Protein AF-A0A7Z8LF33-F1 (afdb_monomer_lite)

Secondary structure (DSSP, 8-state):
--HHHHHHHSTTT-HHHIIIIIS--GGGHHHHHHHTSTTHHHHHHHHHHHHHHHHHHHHHHHHHHHHHHHTTS-SS--HHHHHHHHHHHHHHHHHHHHHHHHHHHHHHHHHHHHHHHHHHHHHHHHHHHHHHHS--

Sequence (136 aa):
GTAIDQMINQVTESAVYGFVVADYVPELSLFGMLSELPFAAITSVIGIVLVIVFFVTSSDSGSLVIDTITAGGKINAPVSQRVFWVIFEGLIAATLLIGGGLVALQAASVSTGLPFALVLLLACYALIKGLMSEPR

Radius of gyration: 20.98 Å; chains: 1; bounding box: 52×27×59 Å

Foldseek 3Di:
DQLVVQCVVPVPPQLLNCCVPNPVPVVCNVLSSLVPDPPSVVVVVVVVVVVVVCVVVVLLVVLQVVQCVVVVNDSDGPPVSSVVSSVVVVVVVVCQCVPPRPVSVVCVCVVVVVVVVVVVVVVVVVVVVVVVPDDD

pLDDT: mean 90.53, std 7.04, range [65.31, 98.0]

Structure (mmCIF, N/CA/C/O backbone):
data_AF-A0A7Z8LF33-F1
#
_entry.id   AF-A0A7Z8LF33-F1
#
loop_
_atom_site.group_PDB
_atom_site.id
_atom_site.type_symbol
_atom_site.label_atom_id
_atom_site.label_alt_id
_atom_site.label_comp_id
_atom_site.label_asym_id
_atom_site.label_entity_id
_atom_site.label_seq_id
_atom_site.pdbx_PDB_ins_code
_atom_site.Cartn_x
_atom_site.Cartn_y
_atom_site.Cartn_z
_atom_site.occupancy
_atom_site.B_iso_or_equiv
_atom_site.auth_seq_id
_atom_site.auth_comp_id
_atom_site.auth_asym_id
_atom_site.auth_atom_id
_atom_site.pdbx_PDB_model_num
ATOM 1 N N . GLY A 1 1 ? 19.394 -5.449 -4.269 1.00 81.19 1 GLY A N 1
ATOM 2 C CA . GLY A 1 1 ? 19.419 -6.870 -4.652 1.00 81.19 1 GLY A CA 1
ATOM 3 C C . GLY A 1 1 ? 19.781 -6.977 -6.112 1.00 81.19 1 GLY A C 1
ATOM 4 O O . GLY A 1 1 ? 20.956 -6.928 -6.409 1.00 81.19 1 GLY A O 1
ATOM 5 N N . THR A 1 2 ? 18.799 -7.015 -7.007 1.00 90.69 2 THR A N 1
ATOM 6 C CA . THR A 1 2 ? 18.990 -7.042 -8.473 1.00 90.69 2 THR A CA 1
ATOM 7 C C . THR A 1 2 ? 18.815 -5.663 -9.111 1.00 90.69 2 THR A C 1
ATOM 9 O O . THR A 1 2 ? 19.704 -5.201 -9.805 1.00 90.69 2 THR A O 1
ATOM 12 N N . ALA A 1 3 ? 17.738 -4.946 -8.774 1.00 89.25 3 ALA A N 1
ATOM 13 C CA . ALA A 1 3 ? 17.473 -3.586 -9.265 1.00 89.25 3 ALA A CA 1
ATOM 14 C C . ALA A 1 3 ? 18.619 -2.596 -8.971 1.00 89.25 3 ALA A C 1
ATOM 16 O O . ALA A 1 3 ? 18.989 -1.784 -9.806 1.00 89.25 3 ALA A O 1
ATOM 17 N N . ILE A 1 4 ? 19.226 -2.698 -7.785 1.00 90.62 4 ILE A N 1
ATOM 18 C CA . ILE A 1 4 ? 20.390 -1.876 -7.411 1.00 90.62 4 ILE A CA 1
ATOM 19 C C . ILE A 1 4 ? 21.624 -2.252 -8.244 1.00 90.62 4 ILE A C 1
ATOM 21 O O . ILE A 1 4 ? 22.387 -1.372 -8.620 1.00 90.62 4 ILE A O 1
ATOM 25 N N . ASP A 1 5 ? 21.820 -3.539 -8.537 1.00 91.38 5 ASP A N 1
ATOM 26 C CA . ASP A 1 5 ? 22.945 -4.004 -9.355 1.00 91.38 5 ASP A CA 1
ATOM 27 C C . ASP A 1 5 ? 22.810 -3.509 -10.805 1.00 91.38 5 ASP A C 1
ATOM 29 O O . ASP A 1 5 ? 23.757 -2.959 -11.359 1.00 91.38 5 ASP A O 1
ATOM 33 N N . GLN A 1 6 ? 21.596 -3.570 -11.362 1.00 90.56 6 GLN A N 1
ATOM 34 C CA . GLN A 1 6 ? 21.243 -2.991 -12.664 1.00 90.56 6 GLN A CA 1
ATOM 35 C C . GLN A 1 6 ? 21.523 -1.483 -12.711 1.00 90.56 6 GLN A C 1
ATOM 37 O O . GLN A 1 6 ? 22.206 -0.998 -13.611 1.00 90.56 6 GLN A O 1
ATOM 42 N N . MET A 1 7 ? 21.095 -0.744 -11.683 1.00 88.31 7 MET A N 1
ATOM 43 C CA . MET A 1 7 ? 21.345 0.696 -11.591 1.00 88.31 7 MET A CA 1
ATOM 44 C C . MET A 1 7 ? 22.826 1.054 -11.433 1.00 88.31 7 MET A C 1
ATOM 46 O O . MET A 1 7 ? 23.219 2.123 -11.875 1.00 88.31 7 MET A O 1
ATOM 50 N N . ILE A 1 8 ? 23.651 0.223 -10.791 1.00 88.50 8 ILE A N 1
ATOM 51 C CA . ILE A 1 8 ? 25.084 0.513 -10.600 1.00 88.50 8 ILE A CA 1
ATOM 52 C C . ILE A 1 8 ? 25.890 0.140 -11.848 1.00 88.50 8 ILE A C 1
ATOM 54 O O . ILE A 1 8 ? 26.784 0.886 -12.245 1.00 88.50 8 ILE A O 1
ATOM 58 N N . ASN A 1 9 ? 25.573 -0.991 -12.477 1.00 86.12 9 ASN A N 1
ATOM 59 C CA . ASN A 1 9 ? 26.331 -1.514 -13.612 1.00 86.12 9 ASN A CA 1
ATOM 60 C C . ASN A 1 9 ? 25.912 -0.885 -14.952 1.00 86.12 9 ASN A C 1
ATOM 62 O O . ASN A 1 9 ? 26.706 -0.884 -15.891 1.00 86.12 9 ASN A O 1
ATOM 66 N N . GLN A 1 10 ? 24.689 -0.350 -15.054 1.00 78.00 10 GLN A N 1
ATOM 67 C CA . GLN A 1 10 ? 24.110 0.212 -16.283 1.00 78.00 10 GLN A CA 1
ATOM 68 C C . GLN A 1 10 ? 23.303 1.490 -15.987 1.00 78.00 10 GLN A C 1
ATOM 70 O O . GLN A 1 10 ? 22.152 1.625 -16.393 1.00 78.00 10 GLN A O 1
ATOM 75 N N . VAL A 1 11 ? 23.909 2.444 -15.268 1.00 67.81 11 VAL A N 1
ATOM 76 C CA . VAL A 1 11 ? 23.237 3.629 -14.682 1.00 67.81 11 VAL A CA 1
ATOM 77 C C . VAL A 1 11 ? 22.281 4.347 -15.641 1.00 67.81 11 VAL A C 1
ATOM 79 O O . VAL A 1 11 ? 21.154 4.634 -15.258 1.00 67.81 11 VAL A O 1
ATOM 82 N N . THR A 1 12 ? 22.703 4.639 -16.872 1.00 68.62 12 THR A N 1
ATOM 83 C CA . THR A 1 12 ? 21.906 5.447 -17.815 1.00 68.62 12 THR A CA 1
ATOM 84 C C . THR A 1 12 ? 21.030 4.609 -18.752 1.00 68.62 12 THR A C 1
ATOM 86 O O . THR A 1 12 ? 20.113 5.149 -19.362 1.00 68.62 12 THR A O 1
ATOM 89 N N . GLU A 1 13 ? 21.305 3.308 -18.887 1.00 79.12 13 GLU A N 1
ATOM 90 C CA . GLU A 1 13 ? 20.572 2.399 -19.787 1.00 79.12 13 GLU A CA 1
ATOM 91 C C . GLU A 1 13 ? 19.547 1.532 -19.048 1.00 79.12 13 GLU A C 1
ATOM 93 O O . GLU A 1 13 ? 18.659 0.960 -19.679 1.00 79.12 13 GLU A O 1
ATOM 98 N N . SER A 1 14 ? 19.633 1.455 -17.717 1.00 85.62 14 SER A N 1
ATOM 99 C CA . SER A 1 14 ? 18.713 0.647 -16.929 1.00 85.62 14 SER A CA 1
ATOM 100 C C . SER A 1 14 ? 17.296 1.220 -16.959 1.00 85.62 14 SER A C 1
ATOM 102 O O . SER A 1 14 ? 17.055 2.384 -16.620 1.00 85.62 14 SER A O 1
ATOM 104 N N . ALA A 1 15 ? 16.325 0.364 -17.272 1.00 88.12 15 ALA A N 1
ATOM 105 C CA . ALA A 1 15 ? 14.908 0.712 -17.242 1.00 88.12 15 ALA A CA 1
ATOM 106 C C . ALA A 1 15 ? 14.456 1.099 -15.823 1.00 88.12 15 ALA A C 1
ATOM 108 O O . ALA A 1 15 ? 13.601 1.967 -15.645 1.00 88.12 15 ALA A O 1
ATOM 109 N N . VAL A 1 16 ? 15.071 0.505 -14.794 1.00 89.81 16 VAL A N 1
ATOM 110 C CA . VAL A 1 16 ? 14.810 0.846 -13.388 1.00 89.81 16 VAL A CA 1
ATOM 111 C C . VAL A 1 16 ? 15.219 2.283 -13.081 1.00 89.81 16 VAL A C 1
ATOM 113 O O . VAL A 1 16 ? 14.489 2.982 -12.380 1.00 89.81 16 VAL A O 1
ATOM 116 N N . TYR A 1 17 ? 16.354 2.749 -13.611 1.00 89.69 17 TYR A N 1
ATOM 117 C CA . TYR A 1 17 ? 16.780 4.138 -13.427 1.00 89.69 17 TYR A CA 1
ATOM 118 C C . TYR A 1 17 ? 15.767 5.110 -14.043 1.00 89.69 17 TYR A C 1
ATOM 120 O O . TYR A 1 17 ? 15.363 6.071 -13.382 1.00 89.69 17 TYR A O 1
ATOM 128 N N . GLY A 1 18 ? 15.300 4.812 -15.260 1.00 89.44 18 GLY A N 1
ATOM 129 C CA . GLY A 1 18 ? 14.243 5.571 -15.929 1.00 89.44 18 GLY A CA 1
ATOM 130 C C . GLY A 1 18 ? 12.990 5.699 -15.062 1.00 89.44 18 GLY A C 1
ATOM 131 O O . GLY A 1 18 ? 12.563 6.803 -14.733 1.00 89.44 18 GLY A O 1
ATOM 132 N N . PHE A 1 19 ? 12.449 4.573 -14.595 1.00 91.50 19 PHE A N 1
ATOM 133 C CA . PHE A 1 19 ? 11.190 4.562 -13.846 1.00 91.50 19 PHE A CA 1
ATOM 134 C C . PHE A 1 19 ? 11.297 5.072 -12.406 1.00 91.50 19 PHE A C 1
ATOM 136 O O . PHE A 1 19 ? 10.341 5.650 -11.901 1.00 91.50 19 PHE A O 1
ATOM 143 N N . VAL A 1 20 ? 12.419 4.879 -11.714 1.00 88.38 20 VAL A N 1
ATOM 144 C CA . VAL A 1 20 ? 12.535 5.253 -10.293 1.00 88.38 20 VAL A CA 1
ATOM 145 C C . VAL A 1 20 ? 13.097 6.660 -10.109 1.00 88.38 20 VAL A C 1
ATOM 147 O O . VAL A 1 20 ? 12.688 7.356 -9.181 1.00 88.38 20 VAL A O 1
ATOM 150 N N . VAL A 1 21 ? 14.046 7.069 -10.954 1.00 87.56 21 VAL A N 1
ATOM 151 C CA . VAL A 1 21 ? 14.843 8.285 -10.734 1.00 87.56 21 VAL A CA 1
ATOM 152 C C . VAL A 1 21 ? 14.528 9.367 -11.756 1.00 87.56 21 VAL A C 1
ATOM 154 O O . VAL A 1 21 ? 14.319 10.509 -11.358 1.00 87.56 21 VAL A O 1
ATOM 157 N N . ALA A 1 22 ? 14.512 9.033 -13.049 1.00 89.50 22 ALA A N 1
ATOM 158 C CA . ALA A 1 22 ? 14.372 10.038 -14.101 1.00 89.50 22 ALA A CA 1
ATOM 159 C C . ALA A 1 22 ? 12.918 10.511 -14.265 1.00 89.50 22 ALA A C 1
ATOM 161 O O . ALA A 1 22 ? 12.632 11.693 -14.083 1.00 89.50 22 ALA A O 1
ATOM 162 N N . ASP A 1 23 ? 12.007 9.582 -14.560 1.00 89.69 23 ASP A N 1
ATOM 163 C CA . ASP A 1 23 ? 10.617 9.881 -14.923 1.00 89.69 23 ASP A CA 1
ATOM 164 C C . ASP A 1 23 ? 9.635 9.698 -13.756 1.00 89.69 23 ASP A C 1
ATOM 166 O O . ASP A 1 23 ? 8.500 10.164 -13.822 1.00 89.69 23 ASP A O 1
ATOM 170 N N . TYR A 1 24 ? 10.070 9.031 -12.681 1.00 88.56 24 TYR A N 1
ATOM 171 C CA . TYR A 1 24 ? 9.276 8.737 -11.482 1.00 88.56 24 TYR A CA 1
ATOM 172 C C . TYR A 1 24 ? 7.904 8.100 -11.797 1.00 88.56 24 TYR A C 1
ATOM 174 O O . TYR A 1 24 ? 6.839 8.643 -11.504 1.00 88.56 24 TYR A O 1
ATOM 182 N N . VAL A 1 25 ? 7.950 6.895 -12.364 1.00 91.12 25 VAL A N 1
ATOM 183 C CA . VAL A 1 25 ? 6.806 6.025 -12.684 1.00 91.12 25 VAL A CA 1
ATOM 184 C C . VAL A 1 25 ? 6.974 4.680 -11.955 1.00 91.12 25 VAL A C 1
ATOM 186 O O . VAL A 1 25 ? 7.233 3.642 -12.576 1.00 91.12 25 VAL A O 1
ATOM 189 N N . PRO A 1 26 ? 6.910 4.670 -10.610 1.00 90.62 26 PRO A N 1
ATOM 190 C CA . PRO A 1 26 ? 7.320 3.522 -9.805 1.00 90.62 26 PRO A CA 1
ATOM 191 C C . PRO A 1 26 ? 6.450 2.269 -10.000 1.00 90.62 26 PRO A C 1
ATOM 193 O O . PRO A 1 26 ? 6.902 1.161 -9.713 1.00 90.62 26 PRO A O 1
ATOM 196 N N . GLU A 1 27 ? 5.232 2.411 -10.524 1.00 90.94 27 GLU A N 1
ATOM 197 C CA . GLU A 1 27 ? 4.357 1.305 -10.921 1.00 90.94 27 GLU A CA 1
ATOM 198 C C . GLU A 1 27 ? 4.953 0.417 -12.031 1.00 90.94 27 GLU A C 1
ATOM 200 O O . GLU A 1 27 ? 4.598 -0.759 -12.126 1.00 90.94 27 GLU A O 1
ATOM 205 N N . LEU A 1 28 ? 5.895 0.934 -12.832 1.00 92.88 28 LEU A N 1
ATOM 206 C CA . LEU A 1 28 ? 6.595 0.173 -13.873 1.00 92.88 28 LEU A CA 1
ATOM 207 C C . LEU A 1 28 ? 7.939 -0.402 -13.408 1.00 92.88 28 LEU A C 1
ATOM 209 O O . LEU A 1 28 ? 8.498 -1.265 -14.084 1.00 92.88 28 LEU A O 1
ATOM 213 N N . SER A 1 29 ? 8.450 0.002 -12.244 1.00 93.12 29 SER A N 1
ATOM 214 C CA . SER A 1 29 ? 9.806 -0.336 -11.783 1.00 93.12 29 SER A CA 1
ATOM 215 C C . SER A 1 29 ? 10.068 -1.832 -11.646 1.00 93.12 29 SER A C 1
ATOM 217 O O . SER A 1 29 ? 11.160 -2.298 -11.968 1.00 93.12 29 SER A O 1
ATOM 219 N N . LEU A 1 30 ? 9.071 -2.608 -11.204 1.00 94.31 30 LEU A N 1
ATOM 220 C CA . LEU A 1 30 ? 9.192 -4.067 -11.139 1.00 94.31 30 LEU A CA 1
ATOM 221 C C . LEU A 1 30 ? 9.411 -4.657 -12.536 1.00 94.31 30 LEU A C 1
ATOM 223 O O . LEU A 1 30 ? 10.281 -5.504 -12.724 1.00 94.31 30 LEU A O 1
ATOM 227 N N . PHE A 1 31 ? 8.634 -4.197 -13.514 1.00 94.62 31 PHE A N 1
ATOM 228 C CA . PHE 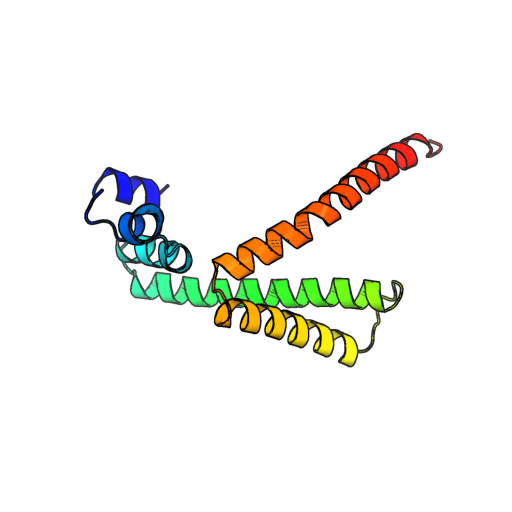A 1 31 ? 8.689 -4.693 -14.885 1.00 94.62 31 PHE A CA 1
ATOM 229 C C . PHE A 1 31 ? 9.939 -4.206 -15.620 1.00 94.62 31 PHE A C 1
ATOM 231 O O . PHE A 1 31 ? 10.519 -4.979 -16.375 1.00 94.62 31 PHE A O 1
ATOM 238 N N . GLY A 1 32 ? 10.411 -2.990 -15.329 1.00 92.81 32 GLY A N 1
ATOM 239 C CA . GLY A 1 32 ? 11.711 -2.499 -15.794 1.00 92.81 32 GLY A CA 1
ATOM 240 C C . GLY A 1 32 ? 12.878 -3.327 -15.257 1.00 92.81 32 GLY A C 1
ATOM 241 O O . GLY A 1 32 ? 13.776 -3.700 -16.001 1.00 92.81 32 GLY A O 1
ATOM 242 N N . MET A 1 33 ? 12.835 -3.720 -13.983 1.00 94.50 33 MET A N 1
ATOM 243 C CA . MET A 1 33 ? 13.854 -4.616 -13.430 1.00 94.50 33 MET A CA 1
ATOM 244 C C . MET A 1 33 ? 13.794 -6.006 -14.087 1.00 94.50 33 MET A C 1
ATOM 246 O O . MET A 1 33 ? 14.829 -6.591 -14.407 1.00 94.50 33 MET A O 1
ATOM 250 N N . LEU A 1 34 ? 12.590 -6.552 -14.294 1.00 94.81 34 LEU A N 1
ATOM 251 C CA . LEU A 1 34 ? 12.407 -7.861 -14.929 1.00 94.81 34 LEU A CA 1
ATOM 252 C C . LEU A 1 34 ? 12.790 -7.864 -16.414 1.00 94.81 34 LEU A C 1
ATOM 254 O O . LEU A 1 34 ? 13.210 -8.911 -16.904 1.00 94.81 34 LEU A O 1
ATOM 258 N N . SER A 1 35 ? 12.675 -6.735 -17.125 1.00 92.31 35 SER A N 1
ATOM 259 C CA . SER A 1 35 ? 12.996 -6.654 -18.557 1.00 92.31 35 SER A CA 1
ATOM 260 C C . SER A 1 35 ? 14.475 -6.866 -18.867 1.00 92.31 35 SER A C 1
ATOM 262 O O . SER A 1 35 ? 14.813 -7.304 -19.962 1.00 92.31 35 SER A O 1
ATOM 264 N N . GLU A 1 36 ? 15.344 -6.603 -17.896 1.00 89.88 36 GLU A N 1
ATOM 265 C CA . GLU A 1 36 ? 16.792 -6.800 -18.001 1.00 89.88 36 GLU A CA 1
ATOM 266 C C . GLU A 1 36 ? 17.240 -8.214 -17.568 1.00 89.88 36 GLU A C 1
ATOM 268 O O . GLU A 1 36 ? 18.428 -8.535 -17.600 1.00 89.88 36 GLU A O 1
ATOM 273 N N . LEU A 1 37 ? 16.307 -9.081 -17.156 1.00 91.69 37 LEU A N 1
ATOM 274 C CA . LEU A 1 37 ? 16.583 -10.463 -16.756 1.00 91.69 37 LEU A CA 1
ATOM 275 C C . LEU A 1 37 ? 16.175 -11.466 -17.851 1.00 91.69 37 LEU A C 1
ATOM 277 O O . LEU A 1 37 ? 15.248 -11.214 -18.628 1.00 91.69 37 LEU A O 1
ATOM 281 N N . PRO A 1 38 ? 16.814 -12.654 -17.912 1.00 92.00 38 PRO A N 1
ATOM 282 C CA . PRO A 1 38 ? 16.365 -13.712 -18.810 1.00 92.00 38 PRO A CA 1
ATOM 283 C C . PRO A 1 38 ? 14.917 -14.111 -18.490 1.00 92.00 38 PRO A C 1
ATOM 285 O O . PRO A 1 38 ? 14.495 -14.111 -17.335 1.00 92.00 38 PRO A O 1
ATOM 288 N N . PHE A 1 39 ? 14.161 -14.483 -19.527 1.00 93.81 39 PHE A N 1
ATOM 289 C CA . PHE A 1 39 ? 12.734 -14.826 -19.433 1.00 93.81 39 PHE A CA 1
ATOM 290 C C . PHE A 1 39 ? 11.810 -13.685 -18.969 1.00 93.81 39 PHE A C 1
ATOM 292 O O . PHE A 1 39 ? 10.713 -13.962 -18.482 1.00 93.81 39 PHE A O 1
ATOM 299 N N . ALA A 1 40 ? 12.202 -12.424 -19.184 1.00 93.44 40 ALA A N 1
ATOM 300 C CA . ALA A 1 40 ? 11.432 -11.219 -18.855 1.00 93.44 40 ALA A CA 1
ATOM 301 C C . ALA A 1 40 ? 9.920 -11.314 -19.129 1.00 93.44 40 ALA A C 1
ATOM 303 O O . ALA A 1 40 ? 9.109 -10.951 -18.281 1.00 93.44 40 ALA A O 1
ATOM 304 N N . ALA A 1 41 ? 9.517 -11.820 -20.300 1.00 93.69 41 ALA A N 1
ATOM 305 C CA . ALA A 1 41 ? 8.102 -11.942 -20.654 1.00 93.69 41 ALA A CA 1
ATOM 306 C C . ALA A 1 41 ? 7.344 -12.905 -19.720 1.00 93.69 41 ALA A C 1
ATOM 308 O O . ALA A 1 41 ? 6.244 -12.596 -19.270 1.00 93.69 41 ALA A O 1
ATOM 309 N N . ILE A 1 42 ? 7.945 -14.051 -19.386 1.00 96.94 42 ILE A N 1
ATOM 310 C CA . ILE A 1 42 ? 7.333 -15.066 -18.517 1.00 96.94 42 ILE A CA 1
ATOM 311 C C . ILE A 1 42 ? 7.241 -14.534 -17.087 1.00 96.94 42 ILE A C 1
ATOM 313 O O . ILE A 1 42 ? 6.180 -14.590 -16.467 1.00 96.94 42 ILE A O 1
ATOM 317 N N . THR A 1 43 ? 8.340 -13.989 -16.565 1.00 96.31 43 THR A N 1
ATOM 318 C CA . THR A 1 43 ? 8.393 -13.458 -15.199 1.00 96.31 43 THR A CA 1
ATOM 319 C C . THR A 1 43 ? 7.485 -12.243 -15.024 1.00 96.31 43 THR A C 1
ATOM 321 O O . THR A 1 43 ? 6.837 -12.128 -13.986 1.00 96.31 43 THR A O 1
ATOM 324 N N . SER A 1 44 ? 7.348 -11.390 -16.044 1.00 96.25 44 SER A N 1
ATOM 325 C CA . SER A 1 44 ? 6.402 -10.264 -16.030 1.00 96.25 44 SER A CA 1
ATOM 326 C C . SER A 1 44 ? 4.951 -10.737 -15.989 1.00 96.25 44 SER A C 1
ATOM 328 O O . SER A 1 44 ? 4.170 -10.232 -15.186 1.00 96.25 44 SER A O 1
ATOM 330 N N . VAL A 1 45 ? 4.584 -11.746 -16.788 1.00 97.06 45 VAL A N 1
ATOM 331 C CA . VAL A 1 45 ? 3.232 -12.330 -16.750 1.00 97.06 45 VAL A CA 1
ATOM 332 C C . VAL A 1 45 ? 2.936 -12.931 -15.376 1.00 97.06 45 VAL A C 1
ATOM 334 O O . VAL A 1 45 ? 1.877 -12.671 -14.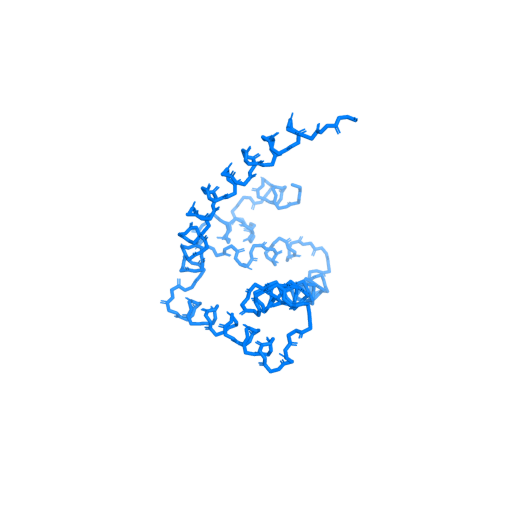809 1.00 97.06 45 VAL A O 1
ATOM 337 N N . ILE A 1 46 ? 3.884 -13.678 -14.803 1.00 97.50 46 ILE A N 1
ATOM 338 C CA . ILE A 1 46 ? 3.755 -14.209 -13.438 1.00 97.50 46 ILE A CA 1
ATOM 339 C C . ILE A 1 46 ? 3.591 -13.063 -12.430 1.00 97.50 46 ILE A C 1
ATOM 341 O O . ILE A 1 46 ? 2.726 -13.138 -11.561 1.00 97.50 46 ILE A O 1
ATOM 345 N N . GLY A 1 47 ? 4.368 -11.986 -12.569 1.00 96.56 47 GLY A N 1
ATOM 346 C CA . GLY A 1 47 ? 4.266 -10.792 -11.732 1.00 96.56 47 GLY A CA 1
ATOM 347 C C . GLY A 1 47 ? 2.870 -10.170 -11.762 1.00 96.56 47 GLY A C 1
ATOM 348 O O . GLY A 1 47 ? 2.297 -9.920 -10.704 1.00 96.56 47 GLY A O 1
ATOM 349 N N . ILE A 1 48 ? 2.281 -9.999 -12.950 1.00 96.81 48 ILE A N 1
ATOM 350 C CA . ILE A 1 48 ? 0.909 -9.487 -13.107 1.00 96.81 48 ILE A CA 1
ATOM 351 C C . ILE A 1 48 ? -0.093 -10.393 -12.383 1.00 96.81 48 ILE A C 1
ATOM 353 O O . ILE A 1 48 ? -0.922 -9.905 -11.616 1.00 96.81 48 ILE A O 1
ATOM 357 N N . VAL A 1 49 ? -0.002 -11.713 -12.583 1.00 98.00 49 VAL A N 1
ATOM 358 C CA . VAL A 1 49 ? -0.897 -12.679 -11.925 1.00 98.00 49 VAL A CA 1
ATOM 359 C C . VAL A 1 49 ? -0.777 -12.591 -10.403 1.00 98.00 49 VAL A C 1
ATOM 361 O O . VAL A 1 49 ? -1.793 -12.548 -9.712 1.00 98.00 49 VAL A O 1
ATOM 364 N N . LEU A 1 50 ? 0.444 -12.514 -9.870 1.00 97.44 50 LEU A N 1
ATOM 365 C CA . LEU A 1 50 ? 0.671 -12.404 -8.429 1.00 97.44 50 LEU A CA 1
ATOM 366 C C . LEU A 1 50 ? 0.116 -11.100 -7.855 1.00 97.44 50 LEU A C 1
ATOM 368 O O . LEU A 1 50 ? -0.541 -11.139 -6.817 1.00 97.44 50 LEU A O 1
ATOM 372 N N . VAL A 1 51 ? 0.324 -9.965 -8.531 1.00 96.06 51 VAL A N 1
ATOM 373 C CA . VAL A 1 51 ? -0.244 -8.673 -8.114 1.00 96.06 51 VAL A CA 1
ATOM 374 C C . VAL A 1 51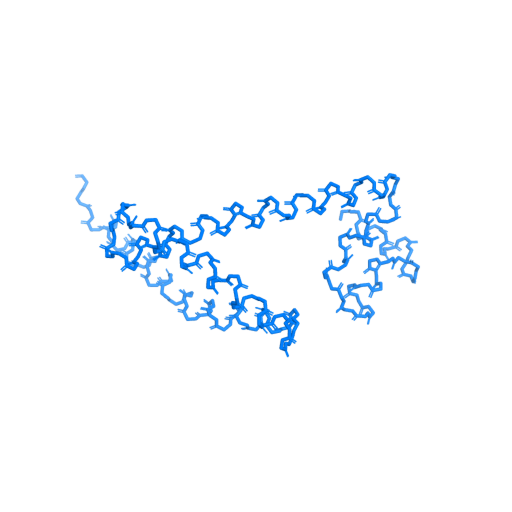 ? -1.769 -8.759 -8.032 1.00 96.06 51 VAL A C 1
ATOM 376 O O . VAL A 1 51 ? -2.343 -8.333 -7.032 1.00 96.06 51 VAL A O 1
ATOM 379 N N . ILE A 1 52 ? -2.423 -9.374 -9.023 1.00 96.19 52 ILE A N 1
ATOM 380 C CA . ILE A 1 52 ? -3.880 -9.568 -9.023 1.00 96.19 52 ILE A CA 1
ATOM 381 C C . ILE A 1 52 ? -4.320 -10.450 -7.849 1.00 96.19 52 ILE A C 1
ATOM 383 O O . ILE A 1 52 ? -5.244 -10.086 -7.124 1.00 96.19 52 ILE A O 1
ATOM 387 N N . VAL A 1 53 ? -3.664 -11.592 -7.626 1.00 97.00 53 VAL A N 1
ATOM 388 C CA . VAL A 1 53 ? -4.026 -12.520 -6.540 1.00 97.00 53 VAL A CA 1
ATOM 389 C C . VAL A 1 53 ? -3.864 -11.865 -5.169 1.00 97.00 53 VAL A C 1
ATOM 391 O O . VAL A 1 53 ? -4.766 -11.965 -4.333 1.00 97.00 53 VAL A O 1
ATOM 394 N N . PHE A 1 54 ? -2.751 -11.165 -4.936 1.00 95.81 54 PHE A N 1
ATOM 395 C CA . PHE A 1 54 ? -2.533 -10.438 -3.686 1.00 95.81 54 PHE A CA 1
ATOM 396 C C . PHE A 1 54 ? -3.551 -9.319 -3.498 1.00 95.81 54 PHE A C 1
ATOM 398 O O . PHE A 1 54 ? -4.077 -9.165 -2.397 1.00 95.81 54 PHE A O 1
ATOM 405 N N . PHE A 1 55 ? -3.872 -8.580 -4.560 1.00 92.81 55 PHE A N 1
ATOM 406 C CA . PHE A 1 55 ? -4.876 -7.525 -4.507 1.00 92.81 55 PHE A CA 1
ATOM 407 C C . PHE A 1 55 ? -6.259 -8.075 -4.134 1.00 92.81 55 PHE A C 1
ATOM 409 O O . PHE A 1 55 ? -6.871 -7.589 -3.185 1.00 92.81 55 PHE A O 1
ATOM 416 N N . VAL A 1 56 ? -6.722 -9.129 -4.816 1.00 92.75 56 VAL A N 1
ATOM 417 C CA . VAL A 1 56 ? -8.032 -9.751 -4.556 1.00 92.75 56 VAL A CA 1
ATOM 418 C C . VAL A 1 56 ? -8.104 -10.316 -3.139 1.00 92.75 56 VAL A C 1
ATOM 420 O O . VAL A 1 56 ? -9.060 -10.047 -2.420 1.00 92.75 56 VAL A O 1
ATOM 423 N N . THR A 1 57 ? -7.079 -11.049 -2.704 1.00 94.94 57 THR A N 1
ATOM 424 C CA . THR A 1 57 ? -7.056 -11.665 -1.365 1.00 94.94 57 THR A CA 1
ATOM 425 C C . THR A 1 57 ? -7.006 -10.610 -0.252 1.00 94.94 57 THR A C 1
ATOM 427 O O . THR A 1 57 ? -7.661 -10.753 0.784 1.00 94.94 57 THR A O 1
ATOM 430 N N . SER A 1 58 ? -6.247 -9.531 -0.470 1.00 93.81 58 SER A N 1
ATOM 431 C CA . SER A 1 58 ? -6.152 -8.402 0.459 1.00 93.81 58 SER A CA 1
ATOM 432 C C . SER A 1 58 ? -7.478 -7.644 0.566 1.00 93.81 58 SER A C 1
ATOM 434 O O . SER A 1 58 ? -7.959 -7.415 1.673 1.00 93.81 58 SER A O 1
ATOM 436 N N . SER A 1 59 ? -8.112 -7.321 -0.568 1.00 91.69 59 SER A N 1
ATOM 437 C CA . SER A 1 59 ? -9.413 -6.635 -0.597 1.00 91.69 59 SER A CA 1
ATOM 438 C C . SER A 1 59 ? -10.520 -7.480 0.040 1.00 91.69 59 SER A C 1
ATOM 440 O O . SER A 1 59 ? -11.341 -6.966 0.801 1.00 91.69 59 SER A O 1
ATOM 442 N N . ASP A 1 60 ? -10.503 -8.796 -0.179 1.00 89.88 60 ASP A N 1
ATOM 443 C CA . ASP A 1 60 ? -11.455 -9.705 0.457 1.00 89.88 60 ASP A CA 1
ATOM 444 C C . ASP A 1 60 ? -11.334 -9.688 1.990 1.00 89.88 60 ASP A C 1
ATOM 446 O O . ASP A 1 60 ? -12.328 -9.560 2.706 1.00 89.88 60 ASP A O 1
ATOM 450 N N . SER A 1 61 ? -10.101 -9.729 2.498 1.00 91.94 61 SER A N 1
ATOM 451 C CA . SER A 1 61 ? -9.828 -9.665 3.938 1.00 91.94 61 SER A CA 1
ATOM 452 C C . SER A 1 61 ? -10.154 -8.288 4.533 1.00 91.94 61 SER A C 1
ATOM 454 O O . SER A 1 61 ? -10.673 -8.205 5.645 1.00 91.94 61 SER A O 1
ATOM 456 N N . GLY A 1 62 ? -9.871 -7.205 3.800 1.00 89.88 62 GLY A N 1
ATOM 457 C CA . GLY A 1 62 ? -10.140 -5.829 4.225 1.00 89.88 62 GLY A CA 1
ATOM 458 C C . GLY A 1 62 ? -11.634 -5.544 4.357 1.00 89.88 62 GLY A C 1
ATOM 459 O O . GLY A 1 62 ? -12.096 -5.134 5.425 1.00 89.88 62 GLY A O 1
ATOM 460 N N . SER A 1 63 ? -12.401 -5.864 3.316 1.00 88.88 63 SER A N 1
ATOM 461 C CA . SER A 1 63 ? -13.854 -5.676 3.309 1.00 88.88 63 SER A CA 1
ATOM 462 C C . SER A 1 63 ? -14.557 -6.457 4.425 1.00 88.88 63 SER A C 1
ATOM 464 O O . SER A 1 63 ? -15.498 -5.943 5.025 1.00 88.88 63 SER A O 1
ATOM 466 N N . LEU A 1 64 ? -14.067 -7.653 4.782 1.00 88.00 64 LEU A N 1
ATOM 467 C CA . LEU A 1 64 ? -14.579 -8.439 5.911 1.00 88.00 64 LEU A CA 1
ATOM 468 C C . LEU A 1 64 ? -14.401 -7.721 7.261 1.00 88.00 64 LEU A C 1
ATOM 470 O O . LEU A 1 64 ? -15.289 -7.767 8.118 1.00 88.00 64 LEU A O 1
ATOM 474 N N . VAL A 1 65 ? -13.264 -7.050 7.467 1.00 89.31 65 VAL A N 1
ATOM 475 C CA . VAL A 1 65 ? -13.004 -6.283 8.696 1.00 89.31 65 VAL A CA 1
ATOM 476 C C . VAL A 1 65 ? -13.947 -5.084 8.781 1.00 89.31 65 VAL A C 1
ATOM 478 O O . VAL A 1 65 ? -14.554 -4.859 9.831 1.00 89.31 65 VAL A O 1
ATOM 481 N N . ILE A 1 66 ? -14.124 -4.346 7.681 1.00 89.31 66 ILE A N 1
ATOM 482 C CA . ILE A 1 66 ? -15.038 -3.195 7.635 1.00 89.31 66 ILE A CA 1
ATOM 483 C C . ILE A 1 66 ? -16.483 -3.643 7.863 1.00 89.31 66 ILE A C 1
ATOM 485 O O . ILE A 1 66 ? -17.206 -3.031 8.653 1.00 89.31 66 ILE A O 1
ATOM 489 N N . ASP A 1 67 ? -16.894 -4.741 7.234 1.00 87.75 67 ASP A N 1
ATOM 490 C CA . ASP A 1 67 ? -18.212 -5.348 7.402 1.00 87.75 67 ASP A CA 1
ATOM 491 C C . ASP A 1 67 ? -18.477 -5.711 8.872 1.00 87.75 67 ASP A C 1
ATOM 493 O O . ASP A 1 67 ? -19.478 -5.300 9.459 1.00 87.75 67 ASP A O 1
ATOM 497 N N . THR A 1 68 ? -17.509 -6.357 9.525 1.00 86.94 68 THR A N 1
ATOM 498 C CA . THR A 1 68 ? -17.607 -6.729 10.944 1.00 86.94 68 THR A CA 1
ATOM 499 C C . THR A 1 68 ? -17.721 -5.504 11.857 1.00 86.94 68 THR A C 1
ATOM 501 O O . THR A 1 68 ? -18.556 -5.486 12.764 1.00 86.94 68 THR A O 1
ATOM 504 N N . ILE A 1 69 ? -16.918 -4.456 11.629 1.00 89.00 69 ILE A N 1
ATOM 505 C CA . ILE A 1 69 ? -16.967 -3.215 12.423 1.00 89.00 69 ILE A CA 1
ATOM 506 C C . ILE A 1 69 ? -18.318 -2.512 12.234 1.00 89.00 69 ILE A C 1
ATOM 508 O O . ILE A 1 69 ? -18.952 -2.100 13.207 1.00 89.00 69 ILE A O 1
ATOM 512 N N . THR A 1 70 ? -18.791 -2.415 10.991 1.00 87.12 70 THR A N 1
ATOM 513 C CA . THR A 1 70 ? -20.035 -1.711 10.640 1.00 87.12 70 THR A CA 1
ATOM 514 C C . THR A 1 70 ? -21.295 -2.484 11.036 1.00 87.12 70 THR A C 1
ATOM 516 O O . THR A 1 70 ? -22.327 -1.872 11.306 1.00 87.12 70 THR A O 1
ATOM 519 N N . ALA A 1 71 ? -21.206 -3.807 11.191 1.00 84.88 71 ALA A N 1
ATOM 520 C CA . ALA A 1 71 ? -22.254 -4.656 11.759 1.00 84.88 71 ALA A CA 1
ATOM 521 C C . ALA A 1 71 ? -22.266 -4.700 13.306 1.00 84.88 71 ALA A C 1
ATOM 523 O O . ALA A 1 71 ? -23.007 -5.493 13.899 1.00 84.88 71 ALA A O 1
ATOM 524 N N . GLY A 1 72 ? -21.454 -3.872 13.978 1.00 82.88 72 GLY A N 1
ATOM 525 C CA . GLY A 1 72 ? -21.375 -3.809 15.441 1.00 82.88 72 GLY A CA 1
ATOM 526 C C . GLY A 1 72 ? -20.627 -4.986 16.074 1.00 82.88 72 GLY A C 1
ATOM 527 O O . GLY A 1 72 ? -20.959 -5.399 17.182 1.00 82.88 72 GLY A O 1
ATOM 528 N N . GLY A 1 73 ? -19.655 -5.562 15.362 1.00 76.94 73 GLY A N 1
ATOM 529 C CA . GLY A 1 73 ? -18.848 -6.697 15.82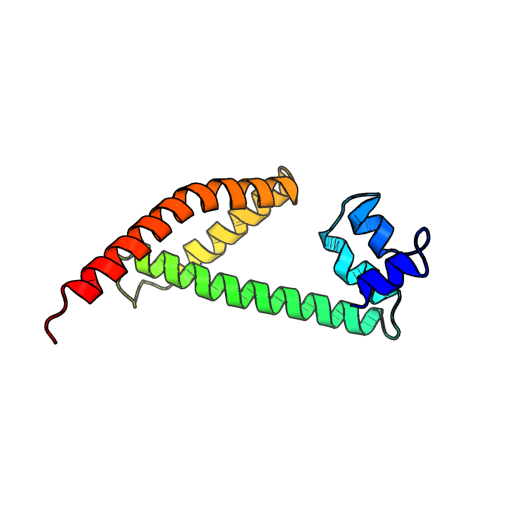0 1.00 76.94 73 GLY A CA 1
ATOM 530 C C . GLY A 1 73 ? -19.461 -8.070 15.532 1.00 76.94 73 GLY A C 1
ATOM 531 O O . GLY A 1 73 ? -18.939 -9.087 15.988 1.00 76.94 73 GLY A O 1
ATOM 532 N N . LYS A 1 74 ? -20.570 -8.134 14.786 1.00 75.56 74 LYS A N 1
ATOM 533 C CA . LYS A 1 74 ? -21.183 -9.405 14.382 1.00 75.56 74 LYS A CA 1
ATOM 534 C C . LYS A 1 74 ? -20.390 -10.020 13.232 1.00 75.56 74 LYS A C 1
ATOM 536 O O . LYS A 1 74 ? -20.311 -9.442 12.158 1.00 75.56 74 LYS A O 1
ATOM 541 N N . ILE A 1 75 ? -19.866 -11.223 13.459 1.00 65.31 75 ILE A N 1
ATOM 542 C CA . ILE A 1 75 ? -19.033 -11.957 12.489 1.00 65.31 75 ILE A CA 1
ATOM 543 C C . ILE A 1 75 ? -19.849 -12.432 11.269 1.00 65.31 75 ILE A C 1
ATOM 545 O O . ILE A 1 75 ? -19.319 -12.543 10.172 1.00 65.31 75 ILE A O 1
ATOM 549 N N . ASN A 1 76 ? -21.154 -12.669 11.440 1.00 67.50 76 ASN A N 1
ATOM 550 C CA . ASN A 1 76 ? -22.072 -13.021 10.352 1.00 67.50 76 ASN A CA 1
ATOM 551 C C . ASN A 1 76 ? -22.880 -11.795 9.918 1.00 67.50 76 ASN A C 1
ATOM 553 O O . ASN A 1 76 ? -24.074 -11.684 10.210 1.00 67.50 76 ASN A O 1
ATOM 557 N N . ALA A 1 77 ? -22.212 -10.854 9.261 1.00 66.69 77 ALA A N 1
ATOM 558 C CA . ALA A 1 77 ? -22.872 -9.769 8.556 1.00 66.69 77 ALA A CA 1
ATOM 559 C C . ALA A 1 77 ? -23.427 -10.263 7.197 1.00 66.69 77 ALA A C 1
ATOM 561 O O . ALA A 1 77 ? -22.954 -11.265 6.647 1.00 66.69 77 ALA A O 1
ATOM 562 N N . PRO A 1 78 ? -24.508 -9.653 6.678 1.00 76.00 78 PRO A N 1
ATOM 563 C CA . PRO A 1 78 ? -25.151 -10.110 5.452 1.00 76.00 78 PRO A CA 1
ATOM 564 C C . PRO A 1 78 ? -24.226 -9.951 4.238 1.00 76.00 78 PRO A C 1
ATOM 566 O O . PRO A 1 78 ? -23.601 -8.913 4.051 1.00 76.00 78 PRO A O 1
ATOM 569 N N . VAL A 1 79 ? -24.211 -10.952 3.349 1.00 79.56 79 VAL A N 1
ATOM 570 C CA . VAL A 1 79 ? -23.354 -10.988 2.141 1.00 79.56 79 VAL A CA 1
ATOM 571 C C . VAL A 1 79 ? -23.488 -9.721 1.281 1.00 79.56 79 VAL A C 1
ATOM 573 O O . VAL A 1 79 ? -22.516 -9.278 0.674 1.00 79.56 79 VAL A O 1
ATOM 576 N N . SER A 1 80 ? -24.668 -9.095 1.259 1.00 84.25 80 SER A N 1
ATOM 577 C CA . SER A 1 80 ? -24.904 -7.832 0.552 1.00 84.25 80 SER A CA 1
ATOM 578 C C . SER A 1 80 ? -24.065 -6.664 1.083 1.00 84.25 80 SER A C 1
ATOM 580 O O . SER A 1 80 ? -23.641 -5.823 0.295 1.00 84.25 80 SER A O 1
ATOM 582 N N . GLN A 1 81 ? -23.805 -6.611 2.391 1.00 83.75 81 GLN A N 1
ATOM 583 C CA . GLN A 1 81 ? -22.997 -5.566 3.025 1.00 83.75 81 GLN A CA 1
ATOM 584 C C . GLN A 1 81 ? -21.512 -5.740 2.690 1.00 83.75 81 GLN A C 1
ATOM 586 O O . GLN A 1 81 ? -20.848 -4.775 2.317 1.00 83.75 81 GLN A O 1
ATOM 591 N N . ARG A 1 82 ? -21.014 -6.980 2.686 1.00 81.75 82 ARG A N 1
ATOM 592 C CA . ARG A 1 82 ? -19.661 -7.295 2.206 1.00 81.75 82 ARG A CA 1
ATOM 593 C C . ARG A 1 82 ? -19.453 -6.903 0.744 1.00 81.75 82 ARG A C 1
ATOM 595 O O . ARG A 1 82 ? -18.469 -6.247 0.420 1.00 81.75 82 ARG A O 1
ATOM 602 N N . VAL A 1 83 ? -20.388 -7.264 -0.139 1.00 87.12 83 VAL A N 1
ATOM 603 C CA . VAL A 1 83 ? -20.312 -6.902 -1.568 1.00 87.12 83 VAL A CA 1
ATOM 604 C C . VAL A 1 83 ? -20.316 -5.384 -1.751 1.00 87.12 83 VAL A C 1
ATOM 606 O O . VAL A 1 83 ? -19.566 -4.869 -2.579 1.00 87.12 83 VAL A O 1
ATOM 609 N N . PHE A 1 84 ? -21.110 -4.662 -0.955 1.00 90.31 84 PHE A N 1
ATOM 610 C CA . PHE A 1 84 ? -21.096 -3.202 -0.948 1.00 90.31 84 PHE A CA 1
ATOM 611 C C . PHE A 1 84 ? -19.699 -2.648 -0.628 1.00 90.31 84 PHE A C 1
ATOM 613 O O . PHE A 1 84 ? -19.204 -1.818 -1.390 1.00 90.31 84 PHE A O 1
ATOM 620 N N . TRP A 1 85 ? -19.036 -3.136 0.427 1.00 89.88 85 TRP A N 1
ATOM 621 C CA . TRP A 1 85 ? -17.707 -2.652 0.817 1.00 89.88 85 TRP A CA 1
ATOM 622 C C . TRP A 1 85 ? -16.621 -2.969 -0.216 1.00 89.88 85 TRP A C 1
ATOM 624 O O . TRP A 1 85 ? -15.878 -2.063 -0.586 1.00 89.88 85 TRP A O 1
ATOM 634 N N . VAL A 1 86 ? -16.592 -4.187 -0.772 1.00 89.56 86 VAL A N 1
ATOM 635 C CA . VAL A 1 86 ? -15.634 -4.558 -1.838 1.00 89.56 86 VAL A CA 1
ATOM 636 C C . VAL A 1 86 ? -15.761 -3.632 -3.053 1.00 89.56 86 VAL A C 1
ATOM 638 O O . VAL A 1 86 ? -14.765 -3.132 -3.577 1.00 89.56 86 VAL A O 1
ATOM 641 N N . ILE A 1 87 ? -16.991 -3.376 -3.510 1.00 92.12 87 ILE A N 1
ATOM 642 C CA . ILE A 1 87 ? -17.229 -2.515 -4.676 1.00 92.12 87 ILE A CA 1
ATOM 643 C C . ILE A 1 87 ? -16.868 -1.064 -4.353 1.00 92.12 87 ILE A C 1
ATOM 645 O O . ILE A 1 87 ? -16.264 -0.381 -5.179 1.00 92.12 87 ILE A O 1
ATOM 649 N N . PHE A 1 88 ? -17.230 -0.584 -3.166 1.00 93.25 88 PHE A N 1
ATOM 650 C CA . PHE A 1 88 ? -17.002 0.801 -2.776 1.00 93.25 88 PHE A CA 1
ATOM 651 C C . PHE A 1 88 ? -15.510 1.123 -2.617 1.00 93.25 88 PHE A C 1
ATOM 653 O O . PHE A 1 88 ? -15.053 2.146 -3.126 1.00 93.25 88 PHE A O 1
ATOM 660 N N . GLU A 1 89 ? -14.729 0.229 -2.004 1.00 92.25 89 GLU A N 1
ATOM 661 C CA . GLU A 1 89 ? -13.266 0.339 -1.935 1.00 92.25 89 GLU A CA 1
ATOM 662 C C . GLU A 1 89 ? -12.639 0.397 -3.337 1.00 92.25 89 GLU A C 1
ATOM 664 O O . GLU A 1 89 ? -11.826 1.280 -3.624 1.00 92.25 89 GLU A O 1
ATOM 669 N N . GLY A 1 90 ? -13.073 -0.489 -4.243 1.00 92.12 90 GLY A N 1
ATOM 670 C CA . GLY A 1 90 ? -12.625 -0.493 -5.637 1.00 92.12 90 GLY A CA 1
ATOM 671 C C . GLY A 1 90 ? -12.988 0.791 -6.392 1.00 92.12 90 GLY A C 1
ATOM 672 O O . GLY A 1 90 ? -12.168 1.318 -7.142 1.00 92.12 90 GLY A O 1
ATOM 673 N N . LEU A 1 91 ? -14.185 1.339 -6.164 1.00 95.56 91 LEU A N 1
ATOM 674 C CA . LEU A 1 91 ? -14.626 2.609 -6.751 1.00 95.56 91 LEU A CA 1
ATOM 675 C C . LEU A 1 91 ? -13.799 3.795 -6.248 1.00 95.56 91 LEU A C 1
ATOM 677 O O . LEU A 1 91 ? -13.417 4.654 -7.044 1.00 95.56 91 LEU A O 1
ATOM 681 N N . ILE A 1 92 ? -13.483 3.846 -4.953 1.00 94.12 92 ILE A N 1
ATOM 682 C CA . ILE A 1 92 ? -12.609 4.890 -4.403 1.00 94.12 92 ILE A CA 1
ATOM 683 C C . ILE A 1 92 ? -11.218 4.790 -5.035 1.00 94.12 92 ILE A C 1
ATOM 685 O O . ILE A 1 92 ? -10.688 5.791 -5.512 1.00 94.12 92 ILE A O 1
ATOM 689 N N . ALA A 1 93 ? -10.645 3.587 -5.115 1.00 92.94 93 ALA A N 1
ATOM 690 C CA . ALA A 1 93 ? -9.345 3.387 -5.749 1.00 92.94 93 ALA A CA 1
ATOM 691 C C . ALA A 1 93 ? -9.353 3.817 -7.228 1.00 92.94 93 ALA A C 1
ATOM 693 O O . ALA A 1 93 ? -8.466 4.551 -7.663 1.00 92.94 93 ALA A O 1
ATOM 694 N N . ALA A 1 94 ? -10.381 3.427 -7.989 1.00 94.44 94 ALA A N 1
ATOM 695 C CA . ALA A 1 94 ? -10.523 3.788 -9.398 1.00 94.44 94 ALA A CA 1
ATOM 696 C C . ALA A 1 94 ? -10.681 5.302 -9.604 1.00 94.44 94 ALA A C 1
ATOM 698 O O . ALA A 1 94 ? -10.036 5.882 -10.477 1.00 94.44 94 ALA A O 1
ATOM 699 N N . THR A 1 95 ? -11.509 5.962 -8.792 1.00 95.75 95 THR A N 1
ATOM 700 C CA . THR A 1 95 ? -11.729 7.414 -8.892 1.00 95.75 95 THR A CA 1
ATOM 701 C C . THR A 1 95 ? -10.480 8.211 -8.527 1.00 95.75 95 THR A C 1
ATOM 703 O O . THR A 1 95 ? -10.152 9.164 -9.233 1.00 95.75 95 THR A O 1
ATOM 706 N N . LEU A 1 96 ? -9.737 7.803 -7.493 1.00 94.94 96 LEU A N 1
ATOM 707 C CA . LEU A 1 96 ? -8.457 8.422 -7.137 1.00 94.94 96 LEU A CA 1
ATOM 708 C C . LEU A 1 96 ? -7.408 8.239 -8.237 1.00 94.94 96 LEU A C 1
ATOM 710 O O . LEU A 1 96 ? -6.711 9.196 -8.577 1.00 94.94 96 LEU A O 1
ATOM 714 N N . LEU A 1 97 ? -7.336 7.046 -8.833 1.00 94.06 97 LEU A N 1
ATOM 715 C CA . LEU A 1 97 ? -6.402 6.769 -9.920 1.00 94.06 97 LEU A CA 1
ATOM 716 C C . LEU A 1 97 ? -6.711 7.621 -11.160 1.00 94.06 97 LEU A C 1
ATOM 718 O O . LEU A 1 97 ? -5.798 8.200 -11.740 1.00 94.06 97 LEU A O 1
ATOM 722 N N . ILE A 1 98 ? -7.987 7.758 -11.533 1.00 96.06 98 ILE A N 1
ATOM 723 C CA . ILE A 1 98 ? -8.410 8.604 -12.663 1.00 96.06 98 ILE A CA 1
ATOM 724 C C . ILE A 1 98 ? -8.186 10.093 -12.363 1.00 96.06 98 ILE A C 1
ATOM 726 O O . ILE A 1 98 ? -7.786 10.845 -13.247 1.00 96.06 98 ILE A O 1
ATOM 730 N N . GLY A 1 99 ? -8.462 10.531 -11.132 1.00 93.81 99 GLY A N 1
ATOM 731 C CA . GLY A 1 99 ? -8.428 11.946 -10.762 1.00 93.81 99 GLY A CA 1
ATOM 732 C C . GLY A 1 99 ? -7.026 12.511 -10.536 1.00 93.81 99 GLY A C 1
ATOM 733 O O . GLY A 1 99 ? -6.782 13.672 -10.853 1.00 93.81 99 GLY A O 1
ATOM 734 N N . GLY A 1 100 ? -6.101 11.719 -9.988 1.00 89.50 100 GLY A N 1
ATOM 735 C CA . GLY A 1 100 ? -4.754 12.200 -9.662 1.00 89.50 100 GLY A CA 1
ATOM 736 C C . GLY A 1 100 ? -3.677 11.118 -9.606 1.00 89.50 100 GLY A C 1
ATOM 737 O O . GLY A 1 100 ? -2.603 11.355 -9.048 1.00 89.50 100 GLY A O 1
ATOM 738 N N . GLY A 1 101 ? -3.949 9.940 -10.172 1.00 92.56 101 GLY A N 1
ATOM 739 C CA . GLY A 1 101 ? -2.972 8.868 -10.326 1.00 92.56 101 GLY A CA 1
ATOM 740 C C . GLY A 1 101 ? -2.425 8.327 -9.005 1.00 92.56 101 GLY A C 1
ATOM 741 O O . GLY A 1 101 ? -3.063 8.385 -7.949 1.00 92.56 101 GLY A O 1
ATOM 742 N N . LEU A 1 102 ? -1.201 7.800 -9.067 1.00 91.44 102 LEU A N 1
ATOM 743 C CA . LEU A 1 102 ? -0.506 7.239 -7.911 1.00 91.44 102 LEU A CA 1
ATOM 744 C C . LEU A 1 102 ? -0.323 8.258 -6.778 1.00 91.44 102 LEU A C 1
ATOM 746 O O . LEU A 1 102 ? -0.452 7.906 -5.607 1.00 91.44 102 LEU A O 1
ATOM 750 N N . VAL A 1 103 ? -0.057 9.522 -7.111 1.00 92.44 103 VAL A N 1
ATOM 751 C CA . VAL A 1 103 ? 0.144 10.582 -6.114 1.00 92.44 103 VAL A CA 1
ATOM 752 C C . VAL A 1 103 ? -1.122 10.788 -5.281 1.00 92.44 103 VAL A C 1
ATOM 754 O O . VAL A 1 103 ? -1.038 10.895 -4.058 1.00 92.44 103 VAL A O 1
ATOM 757 N N . ALA A 1 104 ? -2.303 10.772 -5.908 1.00 94.81 104 ALA A N 1
ATOM 758 C CA . ALA A 1 104 ? -3.570 10.857 -5.185 1.00 94.81 104 ALA A CA 1
ATOM 759 C C . ALA A 1 104 ? -3.801 9.643 -4.272 1.00 94.81 104 ALA A C 1
ATOM 761 O O . ALA A 1 104 ? -4.212 9.821 -3.124 1.00 94.81 104 ALA A O 1
ATOM 762 N N . LEU A 1 105 ? -3.488 8.426 -4.735 1.00 93.62 105 LEU A N 1
ATOM 763 C CA . LEU A 1 105 ? -3.575 7.213 -3.911 1.00 93.62 105 LEU A CA 1
ATOM 764 C C . LEU A 1 105 ? -2.639 7.278 -2.693 1.00 93.62 105 LEU A C 1
ATOM 766 O O . LEU A 1 105 ? -3.052 6.963 -1.576 1.00 93.62 105 LEU A O 1
ATOM 770 N N . GLN A 1 106 ? -1.399 7.738 -2.881 1.00 94.12 106 GLN A N 1
ATOM 771 C CA . GLN A 1 106 ? -0.432 7.919 -1.796 1.00 94.12 106 GLN A CA 1
ATOM 772 C C . GLN A 1 106 ? -0.900 8.981 -0.796 1.00 94.12 106 GLN A C 1
ATOM 774 O O . GLN A 1 106 ? -0.883 8.742 0.411 1.00 94.12 106 GLN A O 1
ATOM 779 N N . ALA A 1 107 ? -1.374 10.130 -1.281 1.00 95.12 107 ALA A N 1
ATOM 780 C CA . ALA A 1 107 ? -1.890 11.194 -0.428 1.00 95.12 107 ALA A CA 1
ATOM 781 C C . ALA A 1 107 ? -3.113 10.734 0.381 1.00 95.12 107 ALA A C 1
ATOM 783 O O . ALA A 1 107 ? -3.190 10.995 1.584 1.00 95.12 107 ALA A O 1
ATOM 784 N N . ALA A 1 108 ? -4.040 9.998 -0.240 1.00 94.88 108 ALA A N 1
ATOM 785 C CA . ALA A 1 108 ? -5.190 9.408 0.442 1.00 94.88 108 ALA A CA 1
ATOM 786 C C . ALA A 1 108 ? -4.748 8.407 1.524 1.00 94.88 108 ALA A C 1
ATOM 788 O O . ALA A 1 108 ? -5.220 8.477 2.659 1.00 94.88 108 ALA A O 1
ATOM 789 N N . SER A 1 109 ? -3.785 7.531 1.224 1.00 94.06 109 SER A N 1
ATOM 790 C CA . SER A 1 109 ? -3.255 6.568 2.196 1.00 94.06 109 SER A CA 1
ATOM 791 C C . SER A 1 109 ? -2.561 7.249 3.381 1.00 94.06 109 SER A C 1
ATOM 793 O O . SER A 1 109 ? -2.786 6.856 4.523 1.00 94.06 109 SER A O 1
ATOM 795 N N . VAL A 1 110 ? -1.732 8.269 3.144 1.00 95.81 110 VAL A N 1
ATOM 796 C CA . VAL A 1 110 ? -1.002 8.966 4.218 1.00 95.81 110 VAL A CA 1
ATOM 797 C C . VAL A 1 110 ? -1.951 9.799 5.081 1.00 95.81 110 VAL A C 1
ATOM 799 O O . VAL A 1 110 ? -1.871 9.757 6.310 1.00 95.81 110 VAL A O 1
ATOM 802 N N . SER A 1 111 ? -2.877 10.529 4.453 1.00 95.81 111 SER A N 1
ATOM 803 C CA . SER A 1 111 ? -3.839 11.383 5.164 1.00 95.81 111 SER A CA 1
ATOM 804 C C . SER A 1 111 ? -4.816 10.589 6.030 1.00 95.81 111 SER A C 1
ATOM 806 O O . SER A 1 111 ? -5.160 11.045 7.118 1.00 95.81 111 SER A O 1
ATOM 808 N N . THR A 1 112 ? -5.224 9.393 5.595 1.00 93.50 112 THR A N 1
ATOM 809 C CA . THR A 1 112 ? -6.069 8.481 6.386 1.00 93.50 112 THR A CA 1
ATOM 810 C C . THR A 1 112 ? -5.276 7.697 7.434 1.00 93.50 112 THR A C 1
ATOM 812 O O . THR A 1 112 ? -5.764 7.487 8.545 1.00 93.50 112 THR A O 1
ATOM 815 N N . GLY A 1 113 ? -4.034 7.309 7.128 1.00 95.56 113 GLY A N 1
ATOM 816 C CA . GLY A 1 113 ? -3.176 6.553 8.039 1.00 95.56 113 GLY A CA 1
ATOM 817 C C . GLY A 1 113 ? -2.725 7.349 9.265 1.00 95.56 113 GLY A C 1
ATOM 818 O O . GLY A 1 113 ? -2.699 6.809 10.370 1.00 95.56 113 GLY A O 1
ATOM 819 N N . LEU A 1 114 ? -2.415 8.638 9.107 1.00 96.31 114 LEU A N 1
ATOM 820 C CA . LEU A 1 114 ? -1.921 9.484 10.199 1.00 96.31 114 LEU A CA 1
ATOM 821 C C . LEU A 1 114 ? -2.881 9.590 11.409 1.00 96.31 114 LEU A C 1
ATOM 823 O O . LEU A 1 114 ? -2.438 9.323 12.529 1.00 96.31 114 LEU A O 1
ATOM 827 N N . PRO A 1 115 ? -4.175 9.942 11.258 1.00 96.19 115 PRO A N 1
ATOM 828 C CA . PRO A 1 115 ? -5.098 9.975 12.391 1.00 96.19 115 PRO A CA 1
ATOM 829 C C . PRO A 1 115 ? -5.316 8.582 12.996 1.00 96.19 115 PRO A C 1
ATOM 831 O O . PRO A 1 115 ? -5.425 8.456 14.215 1.00 96.19 115 PRO A O 1
ATOM 834 N N . PHE A 1 116 ? -5.320 7.524 12.179 1.00 94.88 116 PHE A N 1
ATOM 835 C CA . PHE A 1 116 ? -5.456 6.156 12.677 1.00 94.88 116 PHE A CA 1
ATOM 836 C C . PHE A 1 116 ? -4.227 5.697 13.476 1.00 94.88 116 PHE A C 1
ATOM 838 O O . PHE A 1 116 ? -4.368 4.986 14.469 1.00 94.88 116 PHE A O 1
ATOM 845 N N . ALA A 1 117 ? -3.026 6.168 13.131 1.00 96.81 117 ALA A N 1
ATOM 846 C CA . ALA A 1 117 ? -1.816 5.901 13.905 1.00 96.81 117 ALA A CA 1
ATOM 847 C C . ALA A 1 117 ? -1.928 6.414 15.352 1.00 96.81 117 ALA A C 1
ATOM 849 O O . ALA A 1 117 ? -1.499 5.728 16.279 1.00 96.81 117 ALA A O 1
ATOM 850 N N . LEU A 1 118 ? -2.566 7.569 15.576 1.00 97.19 118 LEU A N 1
ATOM 851 C CA . LEU A 1 118 ? -2.841 8.065 16.931 1.00 97.19 118 LEU A CA 1
ATOM 852 C C . LEU A 1 118 ? -3.777 7.124 17.703 1.00 97.19 118 LEU A C 1
ATOM 854 O O . LEU A 1 118 ? -3.538 6.848 18.878 1.00 97.19 118 LEU A O 1
ATOM 858 N N . VAL A 1 119 ? -4.806 6.586 17.040 1.00 96.38 119 VAL A N 1
ATOM 859 C CA . VAL A 1 119 ? -5.712 5.589 17.634 1.00 96.38 119 VAL A CA 1
ATOM 860 C C . VAL A 1 119 ? -4.947 4.321 18.016 1.00 96.38 119 VAL A C 1
ATOM 862 O O . VAL A 1 119 ? -5.132 3.809 19.118 1.00 96.38 119 VAL A O 1
ATOM 865 N N . LEU A 1 120 ? -4.042 3.845 17.157 1.00 96.50 120 LEU A N 1
ATOM 866 C CA . LEU A 1 120 ? -3.203 2.680 17.449 1.00 96.50 120 LEU A CA 1
ATOM 867 C C . LEU A 1 120 ? -2.261 2.920 18.634 1.00 96.50 120 LEU A C 1
ATOM 869 O O . LEU A 1 120 ? -2.109 2.036 19.471 1.00 96.50 120 LEU A O 1
ATOM 873 N N . LEU A 1 121 ? -1.675 4.114 18.767 1.00 97.50 121 LEU A N 1
ATOM 874 C CA . LEU A 1 121 ? -0.853 4.457 19.934 1.00 97.50 121 LEU A CA 1
ATOM 875 C C . LEU A 1 121 ? -1.666 4.428 21.235 1.00 97.50 121 LEU A C 1
ATOM 877 O O . LEU A 1 121 ? -1.199 3.893 22.245 1.00 97.50 121 LEU A O 1
ATOM 881 N N . LEU A 1 122 ? -2.896 4.947 21.208 1.00 97.56 122 LEU A N 1
ATOM 882 C CA . LEU A 1 122 ? -3.815 4.858 22.345 1.00 97.56 122 LEU A CA 1
ATOM 883 C C . LEU A 1 122 ? -4.198 3.405 22.649 1.00 97.56 122 LEU A C 1
ATOM 885 O O . LEU A 1 122 ? -4.243 3.025 23.819 1.00 97.56 122 LEU A O 1
ATOM 889 N N . ALA A 1 123 ? -4.421 2.582 21.622 1.00 96.94 123 ALA A N 1
ATOM 890 C CA . ALA A 1 123 ? -4.707 1.159 21.778 1.00 96.94 123 ALA A CA 1
ATOM 891 C C . ALA A 1 123 ? -3.524 0.402 22.405 1.00 96.94 123 ALA A C 1
ATOM 893 O O . ALA A 1 123 ? -3.730 -0.374 23.334 1.00 96.94 123 ALA A O 1
ATOM 894 N N . CYS A 1 124 ? -2.286 0.678 21.981 1.00 97.25 124 CYS A N 1
ATOM 895 C CA . CYS A 1 124 ? -1.078 0.123 22.597 1.00 97.25 124 CYS A CA 1
ATOM 896 C C . CYS A 1 124 ? -0.977 0.499 24.080 1.00 97.25 124 CYS A C 1
ATOM 898 O O . CYS A 1 124 ? -0.728 -0.362 24.923 1.00 97.25 124 CYS A O 1
ATOM 900 N N . TYR A 1 125 ? -1.214 1.770 24.418 1.00 97.31 125 TYR A N 1
ATOM 901 C CA . TYR A 1 125 ? -1.228 2.220 25.810 1.00 97.31 125 TYR A CA 1
ATOM 902 C C . TYR A 1 125 ? -2.321 1.519 26.634 1.00 97.31 125 TYR A C 1
ATOM 904 O O . TYR A 1 125 ? -2.055 1.037 27.737 1.00 97.31 125 TYR A O 1
ATOM 912 N N . ALA A 1 126 ? -3.538 1.421 26.093 1.00 96.19 126 ALA A N 1
ATOM 913 C CA . ALA A 1 126 ? -4.657 0.743 26.742 1.00 96.19 126 ALA A CA 1
ATOM 914 C C . ALA A 1 126 ? -4.385 -0.754 26.947 1.00 96.19 126 ALA A C 1
ATOM 916 O O . ALA A 1 126 ? -4.713 -1.285 28.005 1.00 96.19 126 ALA A O 1
ATOM 917 N N . LEU A 1 127 ? -3.741 -1.412 25.980 1.00 96.06 127 LEU A N 1
ATOM 918 C CA . LEU A 1 127 ? -3.362 -2.820 26.060 1.00 96.06 127 LEU A CA 1
ATOM 919 C C . LEU A 1 127 ? -2.322 -3.060 27.157 1.00 96.06 127 LEU A C 1
ATOM 921 O O . LEU A 1 127 ? -2.506 -3.953 27.979 1.00 96.06 127 LEU A O 1
ATOM 925 N N . ILE A 1 128 ? -1.275 -2.229 27.230 1.00 96.12 128 ILE A N 1
ATOM 926 C CA . ILE A 1 128 ? -0.268 -2.308 28.301 1.00 96.12 128 ILE A CA 1
ATOM 927 C C . ILE A 1 128 ? -0.934 -2.113 29.664 1.00 96.12 128 ILE A C 1
ATOM 929 O O . ILE A 1 128 ? -0.718 -2.903 30.582 1.00 96.12 128 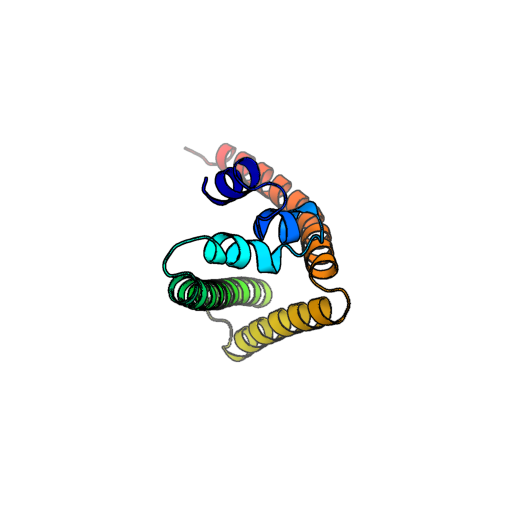ILE A O 1
ATOM 933 N N . LYS A 1 129 ? -1.781 -1.087 29.796 1.00 94.88 129 LYS A N 1
ATOM 934 C CA . LYS A 1 129 ? -2.511 -0.819 31.039 1.00 94.88 129 LYS A CA 1
ATOM 935 C C . LYS A 1 129 ? -3.431 -1.982 31.421 1.00 94.88 129 LYS A C 1
ATOM 937 O O . LYS A 1 129 ? -3.464 -2.352 32.590 1.00 94.88 129 LYS A O 1
ATOM 942 N N . GLY A 1 130 ? -4.146 -2.551 30.451 1.00 94.81 130 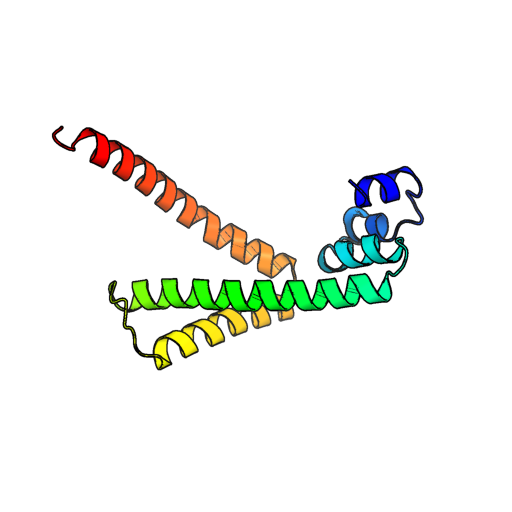GLY A N 1
ATOM 943 C CA . GLY A 1 130 ? -5.026 -3.703 30.637 1.00 94.81 130 GLY A CA 1
ATOM 944 C C . GLY A 1 130 ? -4.266 -4.918 31.159 1.00 94.81 130 GLY A C 1
ATOM 945 O O . GLY A 1 130 ? -4.632 -5.461 32.199 1.00 94.81 130 GLY A O 1
ATOM 946 N N . LEU A 1 131 ? -3.147 -5.259 30.516 1.00 94.19 131 LEU A N 1
ATOM 947 C CA . LEU A 1 131 ? -2.296 -6.380 30.914 1.00 94.19 131 LEU A CA 1
ATOM 948 C C . LEU A 1 131 ? -1.665 -6.175 32.303 1.00 94.19 131 LEU A C 1
ATOM 950 O O . LEU A 1 131 ? -1.533 -7.117 33.074 1.00 94.19 131 LEU A O 1
ATOM 954 N N . MET A 1 132 ? -1.308 -4.937 32.664 1.00 93.31 132 MET A N 1
ATOM 955 C CA . MET A 1 132 ? -0.816 -4.616 34.013 1.00 93.31 132 MET A CA 1
ATOM 956 C C . MET A 1 132 ? -1.905 -4.697 35.093 1.00 93.31 132 MET A C 1
ATOM 958 O O . MET A 1 132 ? -1.578 -4.858 36.268 1.00 93.31 132 MET A O 1
ATOM 962 N N . SER A 1 133 ? -3.178 -4.544 34.717 1.00 91.62 133 SER A N 1
ATOM 963 C CA . SER A 1 133 ? -4.326 -4.635 35.629 1.00 91.62 133 SER A CA 1
ATOM 964 C C . SER A 1 133 ? -4.902 -6.045 35.767 1.00 91.62 133 SER A C 1
ATOM 966 O O . SER A 1 133 ? -5.795 -6.253 36.587 1.00 91.62 133 SER A O 1
ATOM 968 N N . GLU A 1 134 ? -4.406 -7.003 34.984 1.00 90.00 134 GLU A N 1
ATOM 969 C CA . GLU A 1 134 ? -4.850 -8.391 35.031 1.00 90.00 134 GLU A CA 1
ATOM 970 C C . GLU A 1 134 ? -4.339 -9.068 36.321 1.00 90.00 134 GLU A C 1
ATOM 972 O O . GLU A 1 134 ? -3.130 -9.057 36.590 1.00 90.00 134 GLU A O 1
ATOM 977 N N . PRO A 1 135 ? -5.231 -9.624 37.166 1.00 73.62 135 PRO A N 1
ATOM 978 C CA . PRO A 1 135 ? -4.815 -10.418 38.315 1.00 73.62 135 PRO A CA 1
ATOM 979 C C . PRO A 1 135 ? -4.070 -11.662 37.822 1.00 73.62 135 PRO A C 1
ATOM 981 O O . PRO A 1 135 ? -4.532 -12.323 36.896 1.00 73.62 135 PRO A O 1
ATOM 984 N N . ARG A 1 136 ? -2.923 -11.961 38.436 1.00 66.94 136 ARG A N 1
ATOM 985 C CA . ARG A 1 136 ? -2.144 -13.173 38.143 1.00 66.94 136 ARG A CA 1
ATOM 986 C C . ARG A 1 136 ? -2.887 -14.448 38.514 1.00 66.94 136 ARG A C 1
ATOM 988 O O . ARG A 1 136 ? -3.529 -14.444 39.588 1.00 66.94 136 ARG A O 1
#